Protein AF-A0A6I3SCA3-F1 (afdb_monomer_lite)

Radius of gyration: 15.61 Å; chains: 1; bounding box: 44×31×35 Å

Secondary structure (DSSP, 8-state):
------PEEPHHHHHHHHT--HHHHHHHHHH-TTSPPPEEEETTEEEEEHHHHHHHHHHHHHHHHT--HHHHHHHHHHHHHHHHHHHHHHT-

Organism: NCBI:txid487175

Sequence (92 aa):
MSNFSLNQLRPEQVCERLGCGKTQLYKLVKNDPTFPKPIQLSSRWTFWYECEIDAWTIKKAAEQQGLSVEAMTERLANASAFSMKFKELMAN

InterPro domains:
  IPR010260 DNA-binding transcriptional activator AlpA [PF05930] (9-56)

pLDDT: mean 89.42, std 13.12, range [34.28, 97.94]

Structure (mmCIF, N/CA/C/O backbone):
data_AF-A0A6I3SCA3-F1
#
_entry.id   AF-A0A6I3SCA3-F1
#
loop_
_atom_site.group_PDB
_atom_site.id
_atom_site.type_symbol
_atom_site.label_atom_id
_atom_site.label_alt_id
_atom_site.label_comp_id
_atom_site.label_asym_id
_atom_site.label_entity_id
_atom_site.label_seq_id
_atom_site.pdbx_PDB_ins_code
_atom_site.Cartn_x
_atom_site.Cartn_y
_atom_site.Cartn_z
_atom_site.occupancy
_atom_site.B_iso_or_equiv
_atom_site.auth_seq_id
_atom_site.auth_comp_id
_atom_site.auth_asym_id
_atom_site.auth_atom_id
_atom_site.pdbx_PDB_model_num
ATOM 1 N N . MET A 1 1 ? -18.786 -16.611 2.941 1.00 34.28 1 MET A N 1
ATOM 2 C CA . MET A 1 1 ? -17.394 -16.654 2.446 1.00 34.28 1 MET A CA 1
ATOM 3 C C . MET A 1 1 ? -16.893 -15.225 2.458 1.00 34.28 1 MET A C 1
ATOM 5 O O . MET A 1 1 ? -17.551 -14.377 1.873 1.00 34.28 1 MET A O 1
ATOM 9 N N . SER A 1 2 ? -15.846 -14.924 3.219 1.00 44.44 2 SER A N 1
ATOM 10 C CA . SER A 1 2 ? -15.244 -13.589 3.246 1.00 44.44 2 SER A CA 1
ATOM 11 C C . SER A 1 2 ? -14.729 -13.246 1.846 1.00 44.44 2 SER A C 1
ATOM 13 O O . SER A 1 2 ? -13.901 -13.971 1.299 1.00 44.44 2 SER A O 1
ATOM 15 N N . ASN A 1 3 ? -15.246 -12.166 1.253 1.00 49.03 3 ASN A N 1
ATOM 16 C CA . ASN A 1 3 ? -14.756 -11.623 -0.014 1.00 49.03 3 ASN A CA 1
ATOM 17 C C . ASN A 1 3 ? -13.388 -10.973 0.227 1.00 49.03 3 ASN A C 1
ATOM 19 O O . ASN A 1 3 ? -13.275 -9.757 0.357 1.00 49.03 3 ASN A O 1
ATOM 23 N N . PHE A 1 4 ? -12.342 -11.788 0.335 1.00 56.88 4 PHE A N 1
ATOM 24 C CA . PHE A 1 4 ? -10.983 -11.285 0.211 1.00 56.88 4 PHE A CA 1
ATOM 25 C C . PHE A 1 4 ? -10.741 -11.008 -1.270 1.00 56.88 4 PHE A C 1
ATOM 27 O O . PHE A 1 4 ? -10.622 -11.933 -2.073 1.00 56.88 4 PHE A O 1
ATOM 34 N N . SER A 1 5 ? -10.719 -9.734 -1.649 1.00 65.00 5 SER A N 1
ATOM 35 C CA . SER A 1 5 ? -10.359 -9.334 -3.006 1.00 65.00 5 SER A CA 1
ATOM 36 C C . SER A 1 5 ? -8.921 -9.778 -3.296 1.00 65.00 5 SER A C 1
ATOM 38 O O . SER A 1 5 ? -7.974 -9.223 -2.746 1.00 65.00 5 SER A O 1
ATOM 40 N N . LEU A 1 6 ? -8.745 -10.773 -4.171 1.00 86.44 6 LEU A N 1
ATOM 41 C CA . LEU A 1 6 ? -7.439 -11.271 -4.637 1.00 86.44 6 LEU A CA 1
ATOM 42 C C . LEU A 1 6 ? -6.840 -10.379 -5.737 1.00 86.44 6 LEU A C 1
ATOM 44 O O . LEU A 1 6 ? -6.197 -10.863 -6.671 1.00 86.44 6 LEU A O 1
ATOM 48 N N . ASN A 1 7 ? -7.092 -9.073 -5.660 1.00 93.25 7 ASN A N 1
ATOM 49 C CA . ASN A 1 7 ? -6.626 -8.138 -6.668 1.00 93.25 7 ASN A CA 1
ATOM 50 C C . ASN A 1 7 ? -5.095 -8.053 -6.640 1.00 93.25 7 ASN A C 1
ATOM 52 O O . ASN A 1 7 ? -4.483 -7.962 -5.573 1.00 93.25 7 ASN A O 1
ATOM 56 N N . GLN A 1 8 ? -4.484 -8.102 -7.822 1.00 95.62 8 GLN A N 1
ATOM 57 C CA . GLN A 1 8 ? -3.036 -8.117 -7.991 1.00 95.62 8 GLN A CA 1
ATOM 58 C C . GLN A 1 8 ? -2.559 -6.740 -8.441 1.00 95.62 8 GLN A C 1
ATOM 60 O O . GLN A 1 8 ? -2.973 -6.245 -9.487 1.00 95.62 8 GLN A O 1
ATOM 65 N N . LEU A 1 9 ? -1.641 -6.149 -7.682 1.00 96.81 9 LEU A N 1
ATOM 66 C CA . LEU A 1 9 ? -1.029 -4.866 -7.995 1.00 96.81 9 LEU A CA 1
ATOM 67 C C . LEU A 1 9 ? 0.348 -5.074 -8.622 1.00 96.81 9 LEU A C 1
ATOM 69 O O . LEU A 1 9 ? 1.235 -5.695 -8.033 1.00 96.81 9 LEU A O 1
ATOM 73 N N . ARG A 1 10 ? 0.543 -4.519 -9.817 1.00 97.00 10 ARG A N 1
ATOM 74 C CA . ARG A 1 10 ? 1.857 -4.377 -10.461 1.00 97.00 10 ARG A CA 1
ATOM 75 C C . ARG A 1 10 ? 2.674 -3.277 -9.766 1.00 97.00 10 ARG A C 1
ATOM 77 O O . ARG A 1 10 ? 2.082 -2.447 -9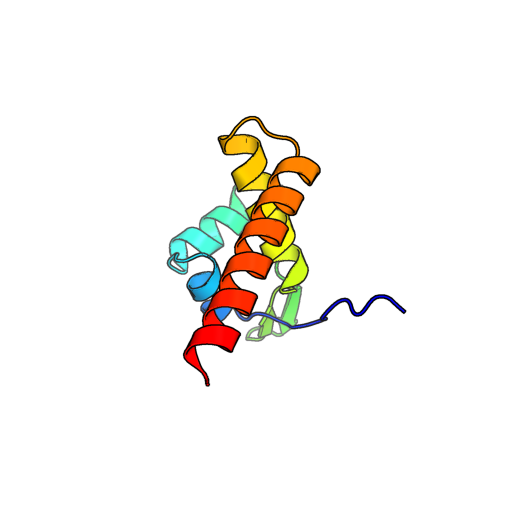.075 1.00 97.00 10 ARG A O 1
ATOM 84 N N . PRO A 1 11 ? 4.010 -3.220 -9.944 1.00 97.50 11 PRO A N 1
ATOM 85 C CA . PRO A 1 11 ? 4.853 -2.234 -9.263 1.00 97.50 11 PRO A CA 1
ATOM 86 C C . PRO A 1 11 ? 4.353 -0.791 -9.401 1.00 97.50 11 PRO A C 1
ATOM 88 O O . PRO A 1 11 ? 4.376 -0.037 -8.435 1.00 97.50 11 PRO A O 1
ATOM 91 N N . GLU A 1 12 ? 3.859 -0.415 -10.581 1.00 97.50 12 GLU A N 1
ATOM 92 C CA . GLU A 1 12 ? 3.287 0.904 -10.857 1.00 97.50 12 GLU A CA 1
ATOM 93 C C . GLU A 1 12 ? 2.049 1.192 -9.999 1.00 97.50 12 GLU A C 1
ATOM 95 O O . GLU A 1 12 ? 1.940 2.275 -9.433 1.00 97.50 12 GLU A O 1
ATOM 100 N N . GLN A 1 13 ? 1.159 0.210 -9.845 1.00 97.75 13 GLN A N 1
ATOM 101 C CA . GLN A 1 13 ? -0.067 0.342 -9.055 1.00 97.75 13 GLN A CA 1
ATOM 102 C C . GLN A 1 13 ? 0.231 0.372 -7.551 1.00 97.75 13 GLN A C 1
ATOM 104 O O . GLN A 1 13 ? -0.419 1.099 -6.807 1.00 97.75 13 GLN A O 1
ATOM 109 N N . VAL A 1 14 ? 1.239 -0.380 -7.090 1.00 97.75 14 VAL A N 1
ATOM 110 C CA . VAL A 1 14 ? 1.710 -0.287 -5.698 1.00 97.75 14 VAL A CA 1
ATOM 111 C C . VAL A 1 14 ? 2.289 1.102 -5.426 1.00 97.75 14 VAL A C 1
ATOM 113 O O . VAL A 1 14 ? 1.978 1.705 -4.404 1.00 97.75 14 VAL A O 1
ATOM 116 N N . CYS A 1 15 ? 3.093 1.637 -6.349 1.00 97.88 15 CYS A N 1
ATOM 117 C CA . CYS A 1 15 ? 3.626 2.996 -6.266 1.00 97.88 15 CYS A CA 1
ATOM 118 C C . CYS A 1 15 ? 2.522 4.057 -6.193 1.00 97.88 15 CYS A C 1
ATOM 120 O O . CYS A 1 15 ? 2.576 4.921 -5.322 1.00 97.88 15 CYS A O 1
ATOM 122 N N . GLU A 1 16 ? 1.523 3.976 -7.074 1.00 97.62 16 GLU A N 1
ATOM 123 C CA . GLU A 1 16 ? 0.369 4.879 -7.073 1.00 97.62 16 GLU A CA 1
ATOM 124 C C . GLU A 1 16 ? -0.386 4.809 -5.743 1.00 97.62 16 GLU A C 1
ATOM 126 O O . GLU A 1 16 ? -0.623 5.835 -5.108 1.00 97.62 16 GLU A O 1
ATOM 131 N N . ARG A 1 17 ? -0.672 3.593 -5.267 1.00 95.25 17 ARG A N 1
ATOM 132 C CA . ARG A 1 17 ? -1.397 3.373 -4.013 1.00 95.25 17 ARG A CA 1
ATOM 133 C C . ARG A 1 17 ? -0.647 3.898 -2.790 1.00 95.25 17 ARG A C 1
ATOM 135 O O . ARG A 1 17 ? -1.260 4.473 -1.898 1.00 95.25 17 ARG A O 1
ATOM 142 N N . LEU A 1 18 ? 0.670 3.702 -2.742 1.00 95.94 18 LEU A N 1
ATOM 143 C CA . LEU A 1 18 ? 1.519 4.171 -1.643 1.00 95.94 18 LEU A CA 1
ATOM 144 C C . LEU A 1 18 ? 1.936 5.643 -1.789 1.00 95.94 18 LEU A C 1
ATOM 146 O O . LEU A 1 18 ? 2.592 6.174 -0.893 1.00 95.94 18 LEU A O 1
ATOM 150 N N . GLY A 1 19 ? 1.622 6.291 -2.915 1.00 96.19 19 GLY A N 1
ATOM 151 C CA . GLY A 1 19 ? 2.072 7.649 -3.221 1.00 96.19 19 GLY A CA 1
ATOM 152 C C . GLY A 1 19 ? 3.597 7.783 -3.311 1.00 96.19 19 GLY A C 1
ATOM 153 O O . GLY A 1 19 ? 4.145 8.823 -2.948 1.00 96.19 19 GLY A O 1
ATOM 154 N N . CYS A 1 20 ? 4.311 6.736 -3.746 1.00 96.62 20 CYS A N 1
ATOM 155 C CA . CYS A 1 20 ? 5.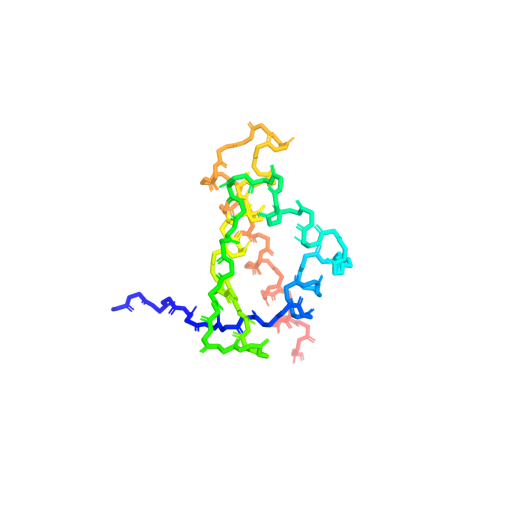776 6.705 -3.762 1.00 96.62 20 CYS A CA 1
ATOM 156 C C . CYS A 1 20 ? 6.354 6.279 -5.122 1.00 96.62 20 CYS A C 1
ATOM 158 O O . CYS A 1 20 ? 5.712 5.606 -5.920 1.00 96.62 20 CYS A O 1
ATOM 160 N N . GLY A 1 21 ? 7.606 6.656 -5.401 1.00 97.88 21 GLY A N 1
ATOM 161 C CA . GLY A 1 21 ? 8.303 6.234 -6.623 1.00 97.88 21 GLY A CA 1
ATOM 162 C C . GLY A 1 2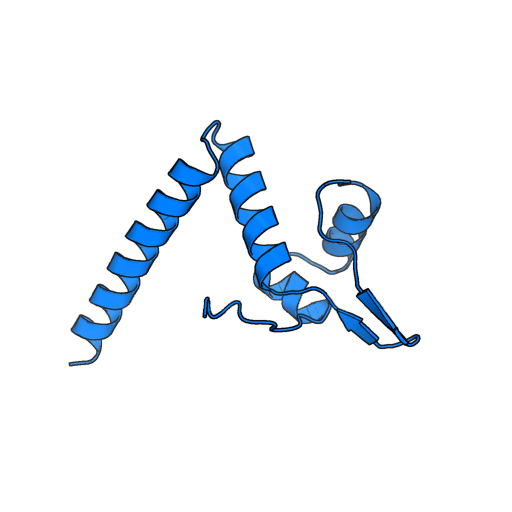1 ? 8.880 4.813 -6.539 1.00 97.88 21 GLY A C 1
ATOM 163 O O . GLY A 1 21 ? 9.166 4.307 -5.452 1.00 97.88 21 GLY A O 1
ATOM 164 N N . LYS A 1 22 ? 9.161 4.191 -7.696 1.00 96.94 22 LYS A N 1
ATOM 165 C CA . LYS A 1 22 ? 9.715 2.819 -7.800 1.00 96.94 22 LYS A CA 1
ATOM 166 C C . LYS A 1 22 ? 10.980 2.602 -6.967 1.00 96.94 22 LYS A C 1
ATOM 168 O O . LYS A 1 22 ? 11.141 1.559 -6.343 1.00 96.94 22 LYS A O 1
ATOM 173 N N . THR A 1 23 ? 11.869 3.594 -6.916 1.00 97.94 23 THR A N 1
ATOM 174 C CA . THR A 1 23 ? 13.086 3.530 -6.093 1.00 97.94 23 THR A CA 1
ATOM 175 C C . THR A 1 23 ? 12.760 3.342 -4.613 1.00 97.94 23 THR A C 1
ATOM 177 O O . THR A 1 23 ? 13.424 2.561 -3.937 1.00 97.94 23 THR A O 1
ATOM 180 N N . GLN A 1 24 ? 11.736 4.031 -4.103 1.00 97.75 24 GLN A N 1
ATOM 181 C CA . GLN A 1 24 ? 11.311 3.893 -2.713 1.00 97.75 24 GLN A CA 1
ATOM 182 C C . GLN A 1 24 ? 10.625 2.545 -2.478 1.00 97.75 24 GLN A C 1
ATOM 184 O O . GLN A 1 24 ? 10.926 1.893 -1.482 1.00 97.75 24 GLN A O 1
ATOM 189 N N . LEU A 1 25 ? 9.791 2.089 -3.417 1.00 97.81 25 LEU A N 1
ATOM 190 C CA . LEU A 1 25 ? 9.182 0.759 -3.359 1.00 97.81 25 LEU A CA 1
ATOM 191 C C . LEU A 1 25 ? 10.247 -0.340 -3.217 1.00 97.81 25 LEU A C 1
ATOM 193 O O . LEU A 1 25 ? 10.193 -1.137 -2.287 1.00 97.81 25 LEU A O 1
ATOM 197 N N . TYR A 1 26 ? 11.269 -0.354 -4.074 1.00 96.50 26 TYR A N 1
ATOM 198 C CA . TYR A 1 26 ? 12.318 -1.375 -3.981 1.00 96.50 26 TYR A CA 1
ATOM 199 C C . TYR A 1 26 ? 13.207 -1.225 -2.738 1.00 96.50 26 TYR A C 1
ATOM 201 O O . TYR A 1 26 ? 13.713 -2.225 -2.230 1.00 96.50 26 TYR A O 1
ATOM 209 N N . LYS A 1 27 ? 13.368 -0.007 -2.197 1.00 97.62 27 LYS A N 1
ATOM 210 C CA . LYS A 1 27 ? 13.991 0.185 -0.877 1.00 97.62 27 LYS A CA 1
ATOM 211 C C . LYS A 1 27 ? 13.157 -0.447 0.235 1.00 97.62 27 LYS A C 1
ATOM 213 O O . LYS A 1 27 ? 13.745 -1.085 1.100 1.00 97.62 27 LYS A O 1
ATOM 218 N N . LEU A 1 28 ? 11.830 -0.299 0.211 1.00 97.12 28 LEU A N 1
ATOM 219 C CA . LEU A 1 28 ? 10.935 -0.950 1.176 1.00 97.12 28 LEU A CA 1
ATOM 220 C C . LEU A 1 28 ? 11.056 -2.472 1.080 1.00 97.12 28 LEU A C 1
ATOM 222 O O . LEU A 1 28 ? 11.355 -3.110 2.079 1.00 97.12 28 LEU A O 1
ATOM 226 N N . VAL A 1 29 ? 10.961 -3.030 -0.131 1.00 96.88 29 VAL A N 1
ATOM 227 C CA . VAL A 1 29 ? 11.106 -4.478 -0.376 1.00 96.88 29 VAL A CA 1
ATOM 228 C C . VAL A 1 29 ? 12.431 -5.028 0.161 1.00 96.88 29 VAL A C 1
ATOM 230 O O . VAL A 1 29 ? 12.479 -6.150 0.658 1.00 96.88 29 VAL A O 1
ATOM 233 N N . LYS A 1 30 ? 13.521 -4.260 0.047 1.00 97.06 30 LYS A N 1
ATOM 234 C CA . LYS A 1 30 ? 14.851 -4.690 0.493 1.00 97.06 30 LYS A CA 1
ATOM 235 C C . LYS A 1 30 ? 15.073 -4.512 1.99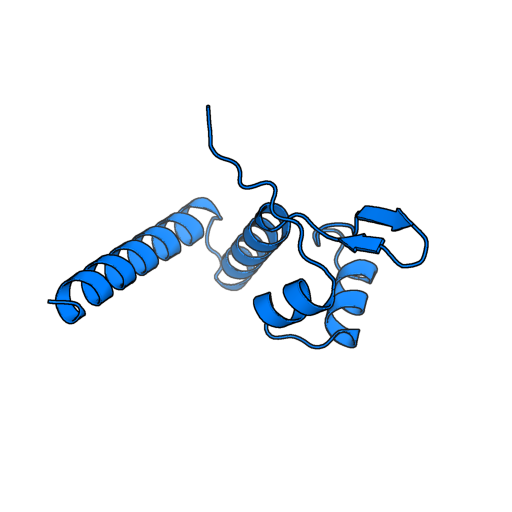7 1.00 97.06 30 LYS A C 1
ATOM 237 O O . LYS A 1 30 ? 15.725 -5.355 2.607 1.00 97.06 30 LYS A O 1
ATOM 242 N N . ASN A 1 31 ? 14.615 -3.397 2.563 1.00 97.19 31 ASN A N 1
ATOM 243 C CA . ASN A 1 31 ? 15.047 -2.941 3.886 1.00 97.19 31 ASN A CA 1
ATOM 244 C C . ASN A 1 31 ? 13.992 -3.138 4.979 1.00 97.19 31 ASN A C 1
ATOM 246 O O . ASN A 1 31 ? 14.359 -3.189 6.149 1.00 97.19 31 ASN A O 1
ATOM 250 N N . ASP A 1 32 ? 12.705 -3.218 4.631 1.00 96.44 32 ASP A N 1
ATOM 251 C CA . ASP A 1 32 ? 11.632 -3.447 5.596 1.00 96.44 32 ASP A CA 1
ATOM 252 C C . ASP A 1 32 ? 11.206 -4.926 5.560 1.00 96.44 32 ASP A C 1
ATOM 254 O O . ASP A 1 32 ? 10.494 -5.337 4.642 1.00 96.44 32 ASP A O 1
ATOM 258 N N . PRO A 1 33 ? 11.590 -5.744 6.559 1.00 96.12 33 PRO A N 1
ATOM 259 C CA . PRO A 1 33 ? 11.236 -7.163 6.592 1.00 96.12 33 PRO A CA 1
ATOM 260 C C . PRO A 1 33 ? 9.732 -7.405 6.779 1.00 96.12 33 PRO A C 1
ATOM 262 O O . PRO A 1 33 ? 9.269 -8.528 6.587 1.00 96.12 33 PRO A O 1
ATOM 265 N N . THR A 1 34 ? 8.973 -6.376 7.171 1.00 96.06 34 THR A N 1
ATOM 266 C CA . THR A 1 34 ? 7.516 -6.441 7.323 1.00 96.06 34 THR A CA 1
ATOM 267 C C . THR A 1 34 ? 6.769 -6.054 6.050 1.00 96.06 34 THR A C 1
ATOM 269 O O . THR A 1 34 ? 5.562 -6.277 5.984 1.00 96.06 34 THR A O 1
ATOM 272 N N . PHE A 1 35 ? 7.457 -5.492 5.048 1.00 97.69 35 PHE A N 1
ATOM 273 C CA . PHE A 1 35 ? 6.847 -5.156 3.765 1.00 97.69 35 PHE A CA 1
ATOM 274 C C . PHE A 1 35 ? 6.494 -6.432 2.977 1.00 97.69 35 PHE A C 1
ATOM 276 O O . PHE A 1 35 ? 7.306 -7.365 2.938 1.00 97.69 35 PHE A O 1
ATOM 283 N N . PRO A 1 36 ? 5.318 -6.495 2.321 1.00 96.88 36 PRO A N 1
ATOM 284 C CA . PRO A 1 36 ? 4.915 -7.651 1.527 1.00 96.88 36 PRO A CA 1
ATOM 285 C C . PRO A 1 36 ? 5.943 -8.011 0.449 1.00 96.88 36 PRO A C 1
ATOM 287 O O . PRO A 1 36 ? 6.425 -7.160 -0.307 1.00 96.88 36 PRO A O 1
ATOM 290 N N . LYS A 1 37 ? 6.286 -9.297 0.355 1.00 95.81 37 LYS A N 1
ATOM 291 C CA . LYS A 1 37 ? 7.253 -9.766 -0.642 1.00 95.81 37 LYS A CA 1
ATOM 292 C C . LYS A 1 37 ? 6.594 -9.839 -2.023 1.00 95.81 37 LYS A C 1
ATOM 294 O O . LYS A 1 37 ? 5.480 -10.346 -2.124 1.00 95.81 37 LYS A O 1
ATOM 299 N N . PRO A 1 38 ? 7.276 -9.386 -3.089 1.00 96.44 38 PRO A N 1
ATOM 300 C CA . PRO A 1 38 ? 6.767 -9.556 -4.443 1.00 96.44 38 PRO A CA 1
ATOM 301 C C . PRO A 1 38 ? 6.596 -11.032 -4.798 1.00 96.44 38 PRO A C 1
ATOM 303 O O . PRO A 1 38 ? 7.495 -11.839 -4.556 1.00 96.44 38 PRO A O 1
ATOM 306 N N . ILE A 1 39 ? 5.496 -11.357 -5.472 1.00 96.94 39 ILE A N 1
ATOM 307 C CA . ILE A 1 39 ? 5.297 -12.641 -6.143 1.00 96.94 39 ILE A CA 1
ATOM 308 C C . ILE A 1 39 ? 5.725 -12.479 -7.596 1.00 96.94 39 ILE A C 1
ATOM 310 O O . ILE A 1 39 ? 5.190 -11.642 -8.324 1.00 96.94 39 ILE A O 1
ATOM 314 N N . GLN A 1 40 ? 6.692 -13.288 -8.024 1.00 96.50 40 GLN A N 1
ATOM 315 C CA . GLN A 1 40 ? 7.213 -13.276 -9.384 1.00 96.50 40 GLN A CA 1
ATOM 316 C C . GLN A 1 40 ? 6.807 -14.556 -10.123 1.00 96.50 40 GLN A C 1
ATOM 318 O O . GLN A 1 40 ? 7.232 -15.646 -9.755 1.00 96.50 40 GLN A O 1
ATOM 323 N N . LEU A 1 41 ? 6.002 -14.418 -11.181 1.00 93.94 41 LEU A N 1
ATOM 324 C CA . LEU A 1 41 ? 5.588 -15.539 -12.041 1.00 93.94 41 LEU A CA 1
ATOM 325 C C . LEU A 1 41 ? 6.470 -15.675 -13.287 1.00 93.94 41 LEU A C 1
ATOM 327 O O . LEU A 1 41 ? 6.588 -16.757 -13.853 1.00 93.94 41 LEU A O 1
ATOM 331 N N . SER A 1 42 ? 7.087 -14.578 -13.736 1.00 93.94 42 SER A N 1
ATOM 332 C CA . SER A 1 42 ? 8.050 -14.573 -14.843 1.00 93.94 42 SER A CA 1
ATOM 333 C C . SER A 1 42 ? 9.018 -13.392 -14.734 1.00 93.94 42 SER A C 1
ATOM 335 O O . SER A 1 42 ? 8.879 -12.532 -13.864 1.00 93.94 42 SER A O 1
ATOM 337 N N . SER A 1 43 ? 9.986 -13.294 -15.648 1.00 89.88 43 SER A N 1
ATOM 338 C CA . SER A 1 43 ? 10.958 -12.189 -15.679 1.00 89.88 43 SER A CA 1
ATOM 339 C C . SER A 1 43 ? 10.325 -10.794 -15.793 1.00 89.88 43 SER A C 1
ATOM 341 O O . SER A 1 43 ? 10.925 -9.822 -15.345 1.00 89.88 43 SER A O 1
ATOM 343 N N . ARG A 1 44 ? 9.116 -10.681 -16.363 1.00 91.69 44 ARG A N 1
ATOM 344 C CA . ARG A 1 44 ? 8.381 -9.411 -16.537 1.00 91.69 44 ARG A CA 1
ATOM 345 C C . ARG A 1 44 ? 7.065 -9.354 -15.760 1.00 91.69 44 ARG A C 1
ATOM 347 O O . ARG A 1 44 ? 6.284 -8.420 -15.940 1.00 91.69 44 ARG A O 1
ATOM 354 N N . TRP A 1 45 ? 6.796 -10.350 -14.919 1.00 94.75 45 TRP A N 1
ATOM 355 C CA . TRP A 1 45 ? 5.566 -10.420 -14.140 1.00 94.75 45 TRP A CA 1
ATOM 356 C C . TRP A 1 45 ? 5.889 -10.571 -12.665 1.00 94.75 45 TRP A C 1
ATOM 358 O O . TRP A 1 45 ? 6.124 -11.675 -12.174 1.00 94.75 45 TRP A O 1
ATOM 368 N N . THR A 1 46 ? 5.806 -9.435 -11.983 1.00 96.56 46 THR A N 1
ATOM 369 C CA . THR A 1 46 ? 5.893 -9.323 -10.532 1.00 96.56 46 THR A CA 1
ATOM 370 C C . THR A 1 46 ? 4.672 -8.569 -10.022 1.00 96.56 46 THR A C 1
ATOM 372 O O . THR A 1 46 ? 4.267 -7.585 -10.645 1.00 96.56 46 THR A O 1
ATOM 375 N N . PHE A 1 47 ? 4.071 -9.029 -8.929 1.00 96.88 47 PHE A N 1
ATOM 376 C CA . PHE A 1 47 ? 2.906 -8.386 -8.324 1.00 96.88 47 PHE A CA 1
ATOM 377 C C . PHE A 1 47 ? 2.852 -8.592 -6.804 1.00 96.88 47 PHE A C 1
ATOM 379 O O . PHE A 1 47 ? 3.604 -9.392 -6.248 1.00 96.88 47 PHE A O 1
ATOM 386 N N . TRP A 1 48 ? 1.932 -7.879 -6.158 1.00 97.38 48 TRP A N 1
ATOM 387 C CA . TRP A 1 48 ? 1.541 -8.037 -4.755 1.00 97.38 48 TRP A CA 1
ATOM 388 C C . TRP A 1 48 ? 0.025 -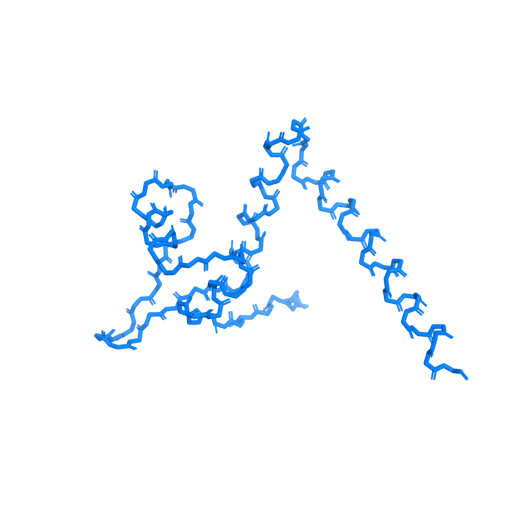8.152 -4.657 1.00 97.38 48 TRP A C 1
ATOM 390 O O . TRP A 1 48 ? -0.676 -7.624 -5.522 1.00 97.38 48 TRP A O 1
ATOM 400 N N . TYR A 1 49 ? -0.497 -8.789 -3.614 1.00 96.00 49 TYR A N 1
ATOM 401 C CA . TYR A 1 49 ? -1.928 -8.699 -3.346 1.00 96.00 49 TYR A CA 1
ATOM 402 C C . TYR A 1 49 ? -2.267 -7.348 -2.717 1.00 96.00 49 TYR A C 1
ATOM 404 O O . TYR A 1 49 ? -1.588 -6.884 -1.800 1.00 96.00 49 TYR A O 1
ATOM 412 N N . GLU A 1 50 ? -3.335 -6.716 -3.203 1.00 94.69 50 GLU A N 1
ATOM 413 C CA . GLU A 1 50 ? -3.805 -5.419 -2.703 1.00 94.69 50 GLU A CA 1
ATOM 414 C C . GLU A 1 50 ? -4.028 -5.442 -1.185 1.00 94.69 50 GLU A C 1
ATOM 416 O O . GLU A 1 50 ? -3.572 -4.544 -0.479 1.00 94.69 50 GLU A O 1
ATOM 421 N N . CYS A 1 51 ? -4.633 -6.516 -0.672 1.00 93.19 51 CYS A N 1
ATOM 422 C CA . CYS A 1 51 ? -4.909 -6.668 0.753 1.00 93.19 51 CYS A CA 1
ATOM 423 C C . CYS A 1 51 ? -3.643 -6.706 1.625 1.00 93.19 51 CYS A C 1
ATOM 425 O O . CYS A 1 51 ? -3.672 -6.218 2.753 1.00 93.19 51 CYS A O 1
ATOM 427 N N . GLU A 1 52 ? -2.525 -7.239 1.124 1.00 95.38 52 GLU A N 1
ATOM 428 C CA . GLU A 1 52 ? -1.258 -7.254 1.862 1.00 95.38 52 GLU A CA 1
ATOM 429 C C . GLU A 1 52 ? -0.643 -5.854 1.933 1.00 95.38 52 GLU A C 1
ATOM 431 O O . GLU A 1 52 ? -0.123 -5.455 2.977 1.00 95.38 52 GLU A O 1
ATOM 436 N N . ILE A 1 53 ? -0.734 -5.090 0.839 1.00 96.25 53 ILE A N 1
ATOM 437 C CA . ILE A 1 53 ? -0.272 -3.699 0.790 1.00 96.25 53 ILE A CA 1
ATOM 438 C C . ILE A 1 53 ? -1.106 -2.829 1.739 1.00 96.25 53 ILE A C 1
ATOM 440 O O . ILE A 1 53 ? -0.544 -2.031 2.494 1.00 96.25 53 ILE A O 1
ATOM 444 N N . ASP A 1 54 ? -2.425 -3.022 1.765 1.00 93.69 54 ASP A N 1
ATOM 445 C CA . ASP A 1 54 ? -3.326 -2.321 2.683 1.00 93.69 54 ASP A CA 1
ATOM 446 C C . ASP A 1 54 ? -3.029 -2.657 4.140 1.00 93.69 54 ASP A C 1
ATOM 448 O O . ASP A 1 54 ? -2.840 -1.755 4.958 1.00 93.69 54 ASP A O 1
ATOM 452 N N . ALA A 1 55 ? -2.921 -3.947 4.463 1.00 94.12 55 ALA A N 1
ATOM 453 C CA . ALA A 1 55 ? -2.614 -4.399 5.813 1.00 94.12 55 ALA A CA 1
ATOM 454 C C . ALA A 1 55 ? -1.277 -3.829 6.310 1.00 94.12 55 ALA A C 1
ATOM 456 O O . ALA A 1 55 ? -1.195 -3.330 7.436 1.00 94.12 55 ALA A O 1
ATOM 457 N N . TRP A 1 56 ? -0.239 -3.840 5.466 1.00 96.69 56 TRP A N 1
ATOM 458 C CA . TRP A 1 56 ? 1.047 -3.229 5.800 1.00 96.69 56 TRP A CA 1
ATOM 459 C C . TRP A 1 56 ? 0.921 -1.720 6.033 1.00 96.69 56 TRP A C 1
ATOM 461 O O . TRP A 1 56 ? 1.449 -1.204 7.018 1.00 96.69 56 TRP A O 1
ATOM 471 N N . THR A 1 57 ? 0.174 -1.019 5.177 1.00 95.75 57 THR A N 1
ATOM 472 C CA . THR A 1 57 ? -0.030 0.434 5.279 1.00 95.75 57 THR A CA 1
ATOM 473 C C . THR A 1 57 ? -0.727 0.805 6.586 1.00 95.75 57 THR A C 1
ATOM 475 O O . THR A 1 57 ? -0.274 1.702 7.300 1.00 95.75 57 THR A O 1
ATOM 478 N N . ILE A 1 58 ? -1.787 0.077 6.946 1.00 95.75 58 ILE A N 1
ATOM 479 C CA . ILE A 1 58 ? -2.518 0.270 8.203 1.00 95.75 58 ILE A CA 1
ATOM 480 C C . ILE A 1 58 ? -1.602 0.002 9.394 1.00 95.75 58 ILE A C 1
ATOM 482 O O . ILE A 1 58 ? -1.550 0.815 10.317 1.00 95.75 58 ILE A O 1
ATOM 486 N N . LYS A 1 59 ? -0.842 -1.099 9.365 1.00 96.12 59 LYS A N 1
ATOM 487 C CA . LYS A 1 59 ? 0.087 -1.450 10.442 1.00 96.12 59 LYS A CA 1
ATOM 488 C C . LYS A 1 59 ? 1.143 -0.366 10.648 1.00 96.12 59 LYS A C 1
ATOM 490 O O . LYS A 1 59 ? 1.357 0.056 11.781 1.00 96.12 59 LYS A O 1
ATOM 495 N N . LYS A 1 60 ? 1.751 0.143 9.572 1.00 95.69 60 LYS A N 1
ATOM 496 C CA . LYS A 1 60 ? 2.719 1.245 9.661 1.00 95.69 60 LYS A CA 1
ATOM 497 C C . LYS A 1 60 ? 2.094 2.518 10.201 1.00 95.69 60 LYS A C 1
ATOM 499 O O . LYS A 1 60 ? 2.700 3.176 11.040 1.00 95.69 60 LYS A O 1
ATOM 504 N N . ALA A 1 61 ? 0.885 2.856 9.767 1.00 95.69 61 ALA A N 1
ATOM 505 C CA . ALA A 1 61 ? 0.195 4.031 10.276 1.00 95.69 61 ALA A CA 1
ATOM 506 C C . ALA A 1 61 ? -0.149 3.899 11.771 1.00 95.69 61 ALA A C 1
ATOM 508 O O . ALA A 1 61 ? -0.002 4.870 12.512 1.00 95.69 61 ALA A O 1
ATOM 509 N N . ALA A 1 62 ? -0.546 2.704 12.220 1.00 96.56 62 ALA A N 1
ATOM 510 C CA . ALA A 1 62 ? -0.801 2.404 13.626 1.00 96.56 62 ALA A CA 1
ATOM 511 C C . ALA A 1 62 ? 0.482 2.520 14.469 1.00 96.56 62 ALA A C 1
ATOM 513 O O . ALA A 1 62 ? 0.489 3.244 15.462 1.00 96.56 62 ALA A O 1
ATOM 514 N N . GLU A 1 63 ? 1.588 1.909 14.020 1.00 95.50 63 GLU A N 1
ATOM 515 C CA . GLU A 1 63 ? 2.911 2.004 14.663 1.00 95.50 63 GLU A CA 1
ATOM 516 C C . GLU A 1 63 ? 3.373 3.463 14.799 1.00 95.50 63 GLU A C 1
ATOM 518 O O . GLU A 1 63 ? 3.788 3.883 15.877 1.00 95.50 63 GLU A O 1
ATOM 523 N N . GLN A 1 64 ? 3.261 4.258 13.729 1.00 95.62 64 GLN A N 1
ATOM 524 C CA . GLN A 1 64 ? 3.652 5.673 13.734 1.00 95.62 64 GLN A CA 1
ATOM 525 C C . GLN A 1 64 ? 2.801 6.534 14.677 1.00 95.62 64 GLN A C 1
ATOM 527 O O . GLN A 1 64 ? 3.291 7.533 15.197 1.00 95.62 64 GLN A O 1
ATOM 532 N N . GLN A 1 65 ? 1.537 6.167 14.895 1.00 95.56 65 GLN A N 1
ATOM 533 C CA . GLN A 1 65 ? 0.620 6.901 15.772 1.00 95.56 65 GLN A CA 1
ATOM 534 C C . GLN A 1 65 ? 0.532 6.312 17.187 1.00 95.56 65 GLN A C 1
ATOM 536 O O . GLN A 1 65 ? -0.226 6.826 18.005 1.00 95.56 65 GLN A O 1
ATOM 541 N N . GLY A 1 66 ? 1.289 5.250 17.487 1.00 95.06 66 GLY A N 1
ATOM 542 C CA . GLY A 1 66 ? 1.236 4.567 18.782 1.00 95.06 66 GLY A CA 1
ATOM 543 C C . GLY A 1 66 ? -0.124 3.927 19.083 1.00 95.06 66 GLY A C 1
ATOM 544 O O . GLY A 1 66 ? -0.505 3.819 20.246 1.00 95.06 66 GLY A O 1
ATOM 545 N N . LEU A 1 67 ? -0.872 3.536 18.049 1.00 94.06 67 LEU A N 1
ATOM 546 C CA . LEU A 1 67 ? -2.191 2.911 18.159 1.00 94.06 67 LEU A CA 1
ATOM 547 C C . LEU A 1 67 ? -2.109 1.409 17.872 1.00 94.06 67 LEU A C 1
ATOM 549 O O . LEU A 1 67 ? -1.187 0.938 17.206 1.00 94.06 67 LEU A O 1
ATOM 553 N N . SER A 1 68 ? -3.112 0.655 18.328 1.00 95.19 68 SER A N 1
ATOM 554 C CA . SER A 1 68 ? -3.288 -0.723 17.869 1.00 95.19 68 SER A CA 1
ATOM 555 C C . SER A 1 68 ? -3.786 -0.752 16.419 1.00 95.19 68 SER A C 1
ATOM 557 O O . SER A 1 68 ? -4.387 0.210 15.921 1.00 95.19 68 SER A O 1
ATOM 559 N N . VAL A 1 69 ? -3.540 -1.865 15.725 1.00 92.12 69 VAL A N 1
ATOM 560 C CA . VAL A 1 69 ? -3.997 -2.053 14.339 1.00 92.12 69 VAL A CA 1
ATOM 561 C C . VAL A 1 69 ? -5.524 -2.018 14.271 1.00 92.12 69 VAL A C 1
ATOM 563 O O . VAL A 1 69 ? -6.078 -1.431 13.345 1.00 92.12 69 VAL A O 1
ATOM 566 N N . GLU A 1 70 ? -6.207 -2.579 15.267 1.00 92.31 70 GLU A N 1
ATOM 567 C CA . GLU A 1 70 ? -7.666 -2.595 15.377 1.00 92.31 70 GLU A CA 1
ATOM 568 C C . GLU A 1 70 ? -8.222 -1.174 15.500 1.00 92.31 70 GLU A C 1
ATOM 570 O O . GLU A 1 70 ? -9.091 -0.797 14.719 1.00 92.31 70 GLU A O 1
ATOM 575 N N . ALA A 1 71 ? -7.660 -0.356 16.397 1.00 92.25 71 ALA A N 1
ATOM 576 C CA . ALA A 1 71 ? -8.079 1.033 16.583 1.00 92.25 71 ALA A CA 1
ATOM 577 C C . ALA A 1 71 ? -7.854 1.878 15.317 1.00 92.25 71 ALA A C 1
ATOM 579 O O . ALA A 1 71 ? -8.702 2.689 14.935 1.00 92.25 71 ALA A O 1
ATOM 580 N N . MET A 1 72 ? -6.726 1.675 14.624 1.00 93.94 72 MET A N 1
ATOM 581 C CA . MET A 1 72 ? -6.460 2.356 13.354 1.00 93.94 72 MET A CA 1
ATOM 582 C C . MET A 1 72 ? -7.426 1.897 12.254 1.00 93.94 72 MET A C 1
ATOM 584 O O . MET A 1 72 ? -7.945 2.721 11.502 1.00 93.94 72 MET A O 1
ATOM 588 N N . THR A 1 73 ? -7.707 0.597 12.179 1.00 90.81 73 THR A N 1
ATOM 589 C CA . THR A 1 73 ? -8.642 0.026 11.199 1.00 90.81 73 THR A CA 1
ATOM 590 C C . THR A 1 73 ? -10.059 0.537 11.430 1.00 90.81 73 THR A C 1
ATOM 592 O O . THR A 1 73 ? -10.710 0.964 10.481 1.00 90.81 73 THR A O 1
ATOM 595 N N . GLU A 1 74 ? -10.521 0.566 12.681 1.00 92.00 74 GLU A N 1
ATOM 596 C CA . GLU A 1 74 ? -11.831 1.101 13.054 1.00 92.00 74 GLU A CA 1
ATOM 597 C C . GLU A 1 74 ? -11.955 2.582 12.680 1.00 92.00 74 GLU A C 1
ATOM 599 O O . GLU A 1 74 ? -12.921 2.992 12.033 1.00 92.00 74 GLU A O 1
ATOM 604 N N . ARG A 1 75 ? -10.935 3.391 12.994 1.00 91.94 75 ARG A N 1
ATOM 605 C CA . ARG A 1 75 ? -10.882 4.799 12.583 1.00 91.94 75 ARG A CA 1
ATOM 606 C C . ARG A 1 75 ? -11.005 4.958 11.066 1.00 91.94 75 ARG A C 1
ATOM 608 O O . ARG A 1 75 ? -11.751 5.822 10.604 1.00 91.94 75 ARG A O 1
ATOM 615 N N . LEU A 1 76 ? -10.264 4.166 10.291 1.00 89.38 76 LEU A N 1
ATOM 616 C CA . LEU A 1 76 ? -10.302 4.223 8.828 1.00 89.38 76 LEU A CA 1
ATOM 617 C C . LEU A 1 76 ? -11.652 3.751 8.274 1.00 89.38 76 LEU A C 1
ATOM 619 O O . LEU A 1 76 ? -12.175 4.371 7.349 1.00 89.38 76 LEU A O 1
ATOM 623 N N . ALA A 1 77 ? -12.245 2.711 8.861 1.00 87.56 77 ALA A N 1
ATOM 624 C CA . ALA A 1 77 ? -13.574 2.230 8.498 1.00 87.56 77 ALA A CA 1
ATOM 625 C C . ALA A 1 77 ? -14.642 3.308 8.741 1.00 87.56 77 ALA A C 1
ATOM 627 O O . ALA A 1 77 ? -15.440 3.592 7.849 1.00 87.56 77 ALA A O 1
ATOM 628 N N . ASN A 1 78 ? -14.597 3.981 9.894 1.00 87.56 78 ASN A N 1
ATOM 629 C CA . ASN A 1 78 ? -15.503 5.081 10.225 1.00 87.56 78 ASN A CA 1
ATOM 630 C C . ASN A 1 78 ? -15.335 6.271 9.266 1.00 87.56 78 ASN A C 1
ATOM 632 O O . ASN A 1 78 ? -16.323 6.825 8.779 1.00 87.56 78 ASN A O 1
ATOM 636 N N . ALA A 1 79 ? -14.092 6.636 8.935 1.00 86.19 79 ALA A N 1
ATOM 637 C CA . ALA A 1 79 ? -13.808 7.690 7.961 1.00 86.19 79 ALA A CA 1
ATOM 638 C C . ALA A 1 79 ? -14.307 7.330 6.548 1.00 86.19 79 ALA A C 1
ATOM 640 O O . ALA A 1 79 ? -14.885 8.173 5.858 1.00 86.19 79 ALA A O 1
ATOM 641 N N . SER A 1 80 ? -14.128 6.075 6.129 1.00 80.75 80 SER A N 1
ATOM 642 C CA . SER A 1 80 ? -14.621 5.563 4.845 1.00 80.75 80 SER A CA 1
ATOM 643 C C . SER A 1 80 ? -16.149 5.578 4.782 1.00 80.75 80 SER A C 1
ATOM 645 O O . SER A 1 80 ? -16.715 6.100 3.824 1.00 80.75 80 SER A O 1
ATOM 647 N N . ALA A 1 81 ? -16.826 5.101 5.831 1.00 79.69 81 ALA A N 1
ATOM 648 C CA . ALA A 1 81 ? -18.283 5.118 5.927 1.00 79.69 81 ALA A CA 1
ATOM 649 C C . ALA A 1 81 ? -18.847 6.546 5.850 1.00 79.69 81 ALA A C 1
ATOM 651 O O . ALA A 1 81 ? -19.821 6.792 5.136 1.00 79.69 81 ALA A O 1
ATOM 652 N N . PHE A 1 82 ? -18.201 7.508 6.518 1.00 78.38 82 PHE A N 1
ATOM 653 C CA . PHE A 1 82 ? -18.551 8.923 6.399 1.00 78.38 82 PHE A CA 1
ATOM 654 C C . PHE A 1 82 ? -18.379 9.435 4.962 1.00 78.38 82 PHE A C 1
ATOM 656 O O . PHE A 1 82 ? -19.276 10.085 4.428 1.00 78.38 82 PHE A O 1
ATOM 663 N N . SER A 1 83 ? -17.257 9.108 4.312 1.00 73.56 83 SER A N 1
ATOM 664 C CA . SER A 1 83 ? -16.990 9.516 2.930 1.00 73.56 83 SER A CA 1
ATOM 665 C C . SER A 1 83 ? -17.980 8.909 1.930 1.00 73.56 83 SER A C 1
ATOM 667 O O . SER A 1 83 ? -18.443 9.617 1.037 1.00 73.56 83 SER A O 1
ATOM 669 N N . MET A 1 84 ? -18.342 7.630 2.079 1.00 74.00 84 MET A N 1
ATOM 670 C CA . MET A 1 84 ? -19.348 6.985 1.227 1.00 74.00 84 MET A CA 1
ATOM 671 C C . MET A 1 84 ? -20.719 7.629 1.403 1.00 74.00 84 MET A C 1
ATOM 673 O O . MET A 1 84 ? -21.308 8.068 0.419 1.00 74.00 84 MET A O 1
ATOM 677 N N . LYS A 1 85 ? -21.168 7.798 2.652 1.00 73.44 85 LYS A N 1
ATOM 678 C CA . LYS A 1 85 ? -22.428 8.482 2.962 1.00 73.44 85 LYS A CA 1
ATOM 679 C C . LYS A 1 85 ? -22.459 9.908 2.404 1.00 73.44 85 LYS A C 1
ATOM 681 O O . LYS A 1 85 ? -23.483 10.355 1.902 1.00 73.44 85 LYS A O 1
ATOM 686 N N . PHE A 1 86 ? -21.337 10.625 2.465 1.00 73.00 86 PHE A N 1
ATOM 687 C CA . PHE A 1 86 ? -21.213 11.955 1.873 1.00 73.00 86 PHE A CA 1
ATOM 688 C C . PHE A 1 86 ? -21.333 11.925 0.341 1.00 73.00 86 PHE A C 1
ATOM 690 O O . PHE A 1 86 ? -22.068 12.728 -0.225 1.00 73.00 86 PHE A O 1
ATOM 697 N N . LYS A 1 87 ? -20.656 10.992 -0.342 1.00 65.94 87 LYS A N 1
ATOM 698 C CA . LYS A 1 87 ? -20.764 10.842 -1.805 1.00 65.94 87 LYS A CA 1
ATOM 699 C C . LYS A 1 87 ? -22.185 10.500 -2.250 1.00 65.94 87 LYS A C 1
ATOM 701 O O . LYS A 1 87 ? -22.641 11.063 -3.235 1.00 65.94 87 LYS A O 1
ATOM 706 N N . GLU A 1 88 ? -22.881 9.627 -1.525 1.00 76.25 88 GLU A N 1
ATOM 707 C CA . GLU A 1 88 ? -24.286 9.287 -1.793 1.00 76.25 88 GLU A CA 1
ATOM 708 C C . GLU A 1 88 ? -25.216 10.498 -1.638 1.00 76.25 88 GLU A C 1
ATOM 710 O O . GLU A 1 88 ? -26.107 10.696 -2.459 1.00 76.25 88 GLU A O 1
ATOM 715 N N . LEU A 1 89 ? -24.988 11.341 -0.625 1.00 69.19 89 LEU A N 1
ATOM 716 C CA . LEU A 1 89 ? -25.757 12.573 -0.415 1.00 69.19 89 LEU A CA 1
ATOM 717 C C . LEU A 1 89 ? -25.543 13.610 -1.524 1.00 69.19 89 LEU A C 1
ATOM 719 O O . LEU A 1 89 ? -26.479 14.322 -1.860 1.00 69.19 89 LEU A O 1
ATOM 723 N N . MET A 1 90 ? -24.332 13.698 -2.077 1.00 75.00 90 MET A N 1
ATOM 724 C CA . MET A 1 90 ? -23.983 14.653 -3.139 1.00 75.00 90 MET A CA 1
ATOM 725 C C . MET A 1 90 ? -24.324 14.155 -4.553 1.00 75.00 90 MET A C 1
AT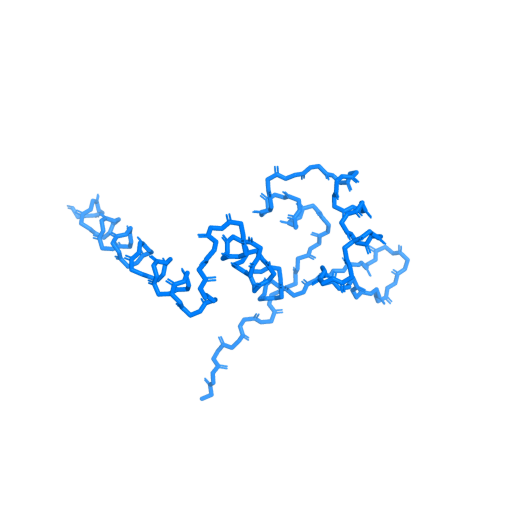OM 727 O O . MET A 1 90 ? -24.158 14.902 -5.515 1.00 75.00 90 MET A O 1
ATOM 731 N N . ALA A 1 91 ? -24.726 12.889 -4.694 1.00 71.81 91 ALA A N 1
ATOM 732 C CA . ALA A 1 91 ? -25.098 12.273 -5.967 1.00 71.81 91 ALA A CA 1
ATOM 733 C C . ALA A 1 91 ? -26.609 12.354 -6.273 1.00 71.81 91 ALA A C 1
ATOM 735 O O . ALA A 1 91 ? -27.018 11.930 -7.355 1.00 71.81 91 ALA A O 1
ATOM 736 N N . ASN A 1 92 ? -27.409 12.886 -5.341 1.00 49.59 92 ASN A N 1
ATOM 737 C CA . ASN A 1 92 ? -28.838 13.190 -5.491 1.00 49.59 92 ASN A CA 1
ATOM 738 C C . ASN A 1 92 ? -29.054 14.700 -5.629 1.00 49.59 92 ASN A C 1
ATOM 740 O O . ASN A 1 92 ? -30.060 15.080 -6.267 1.00 49.59 92 ASN A O 1
#

Foldseek 3Di:
DPPPPQDKADLVRLCVVVVHDSVVVVVCQPPPPQQFHWDDPDPRDTTDGPVSSVLSVLCVVCVVVVHDSVVSVVVVVVVVVVVVVVVVVVVD